Protein AF-X1VTP7-F1 (afdb_monomer)

Mean predicted aligned error: 5.57 Å

Secondary structure (DSSP, 8-state):
-HHHHHHHHHH-TT-HHHHHHHHHHHHHTT-HHHHHHHHHHHHHH-TT-HHHHHHHHHHHHHHHHHHHHT-

Organism: NCBI:txid412755

pLDDT: mean 86.01, std 12.31, range [56.34, 96.81]

Structure (mmCIF, N/CA/C/O backbone):
data_AF-X1VTP7-F1
#
_entry.id   AF-X1VTP7-F1
#
loop_
_atom_site.group_PDB
_atom_site.id
_atom_site.type_symbol
_atom_site.label_atom_id
_atom_site.label_alt_id
_atom_site.label_comp_id
_atom_site.label_asym_id
_atom_site.label_entity_id
_atom_site.label_seq_id
_atom_site.pdbx_PDB_ins_code
_atom_site.Cartn_x
_atom_site.Cartn_y
_atom_site.Cartn_z
_atom_site.occupancy
_atom_site.B_iso_or_equiv
_atom_site.auth_seq_id
_atom_site.auth_comp_id
_atom_site.auth_asym_id
_atom_site.auth_atom_id
_atom_site.pdbx_PDB_model_num
ATOM 1 N N . ALA A 1 1 ? -6.500 1.010 -15.472 1.00 64.25 1 ALA A N 1
ATOM 2 C CA . ALA A 1 1 ? -5.211 1.123 -14.751 1.00 64.25 1 ALA A CA 1
ATOM 3 C C . ALA A 1 1 ? -4.609 -0.243 -14.388 1.00 64.25 1 ALA A C 1
ATOM 5 O O . ALA A 1 1 ? -3.560 -0.568 -14.924 1.00 64.25 1 ALA A O 1
ATOM 6 N N . ILE A 1 2 ? -5.265 -1.086 -13.572 1.00 69.06 2 ILE A N 1
ATOM 7 C CA . ILE A 1 2 ? -4.712 -2.381 -13.091 1.00 69.06 2 ILE A CA 1
ATOM 8 C C . ILE A 1 2 ? -4.187 -3.286 -14.221 1.00 69.06 2 ILE A C 1
ATOM 10 O O . ILE A 1 2 ? -3.072 -3.793 -14.139 1.00 69.06 2 ILE A O 1
ATOM 14 N N . ASN A 1 3 ? -4.954 -3.457 -15.304 1.00 73.69 3 ASN A N 1
ATOM 15 C CA . ASN A 1 3 ? -4.556 -4.323 -16.425 1.00 73.69 3 ASN A CA 1
ATOM 16 C C . ASN A 1 3 ? -3.304 -3.833 -17.171 1.00 73.69 3 ASN A C 1
ATOM 18 O O . ASN A 1 3 ? -2.555 -4.653 -17.696 1.00 73.69 3 ASN A O 1
ATOM 22 N N . ILE A 1 4 ? -3.059 -2.519 -17.200 1.00 68.69 4 ILE A N 1
ATOM 23 C CA . ILE A 1 4 ? -1.874 -1.930 -17.841 1.00 68.69 4 ILE A CA 1
ATOM 24 C C . ILE A 1 4 ? -0.641 -2.258 -17.003 1.00 68.69 4 ILE A C 1
A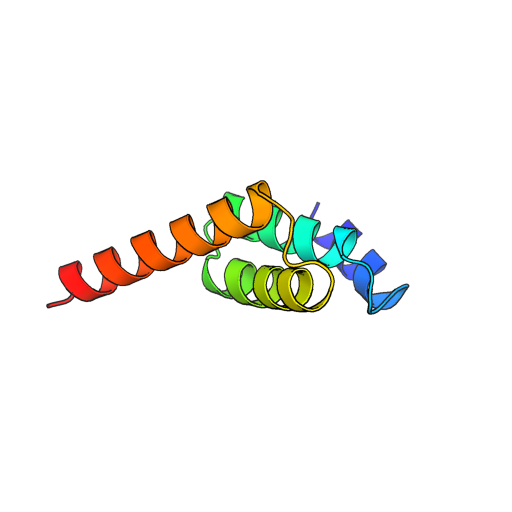TOM 26 O O . ILE A 1 4 ? 0.343 -2.774 -17.526 1.00 68.69 4 ILE A O 1
ATOM 30 N N . TYR A 1 5 ? -0.725 -2.065 -15.688 1.00 63.28 5 TYR A N 1
ATOM 31 C CA . TYR A 1 5 ? 0.402 -2.356 -14.814 1.00 63.28 5 TYR A CA 1
ATOM 32 C C . TYR A 1 5 ? 0.672 -3.856 -14.637 1.00 63.28 5 TYR A C 1
ATOM 34 O O . TYR A 1 5 ? 1.827 -4.252 -14.553 1.00 63.28 5 TYR A O 1
ATOM 42 N N . LYS A 1 6 ? -0.351 -4.725 -14.664 1.00 67.69 6 LYS A N 1
ATOM 43 C CA . LYS A 1 6 ? -0.137 -6.187 -14.685 1.00 67.69 6 LYS A CA 1
ATOM 44 C C . LYS A 1 6 ? 0.616 -6.647 -15.938 1.00 67.69 6 LYS A C 1
ATOM 46 O O . LYS A 1 6 ? 1.436 -7.558 -15.854 1.00 67.69 6 LYS A O 1
ATOM 51 N N . LYS A 1 7 ? 0.360 -6.017 -17.091 1.00 65.69 7 LYS A N 1
ATOM 52 C CA . LYS A 1 7 ? 1.147 -6.245 -18.313 1.00 65.69 7 LYS A CA 1
ATOM 53 C C . LYS A 1 7 ? 2.564 -5.686 -18.173 1.00 65.69 7 LYS A C 1
ATOM 55 O O . LYS A 1 7 ? 3.506 -6.399 -18.492 1.00 65.69 7 LYS A O 1
ATOM 60 N N . ALA A 1 8 ? 2.723 -4.480 -17.623 1.00 61.44 8 ALA A N 1
ATOM 61 C CA . ALA A 1 8 ? 4.038 -3.887 -17.366 1.00 61.44 8 ALA A CA 1
ATOM 62 C C . ALA A 1 8 ? 4.901 -4.759 -1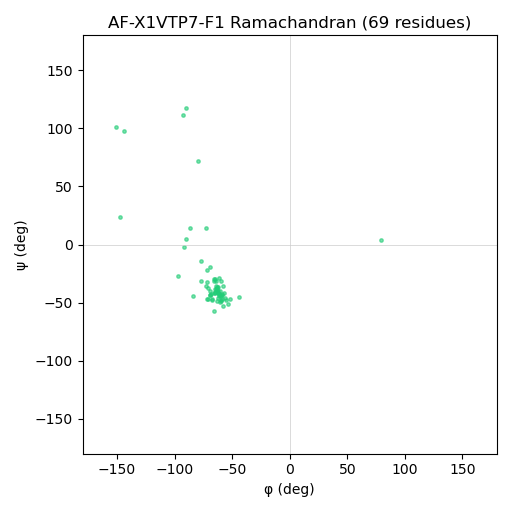6.432 1.00 61.44 8 ALA A C 1
ATOM 64 O O . ALA A 1 8 ? 6.051 -5.041 -16.756 1.00 61.44 8 ALA A O 1
ATOM 65 N N . LYS A 1 9 ? 4.317 -5.295 -15.350 1.00 60.19 9 LYS A N 1
ATOM 66 C CA . LYS A 1 9 ? 4.965 -6.231 -14.412 1.00 60.19 9 LYS A CA 1
ATOM 67 C C . LYS A 1 9 ? 5.471 -7.505 -15.098 1.00 60.19 9 LYS A C 1
ATOM 69 O O . LYS A 1 9 ? 6.534 -8.002 -14.751 1.00 60.19 9 LYS A O 1
ATOM 74 N N . LYS A 1 10 ? 4.749 -8.016 -16.106 1.00 62.53 10 LYS A N 1
ATOM 75 C CA . LYS A 1 10 ? 5.206 -9.156 -16.926 1.00 62.53 10 LYS A CA 1
ATOM 76 C C . LYS A 1 10 ? 6.357 -8.810 -17.877 1.00 62.53 10 LYS A C 1
A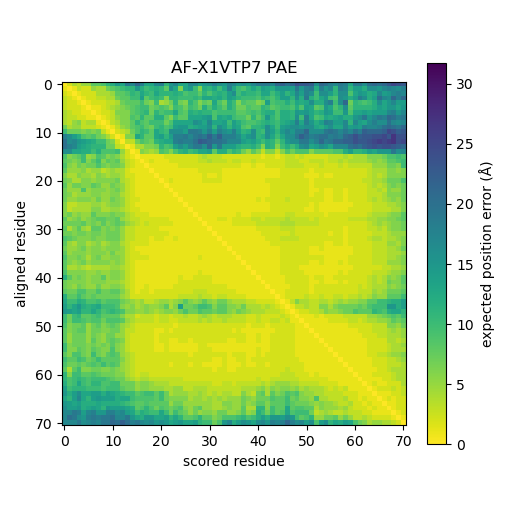TOM 78 O O . LYS A 1 10 ? 7.0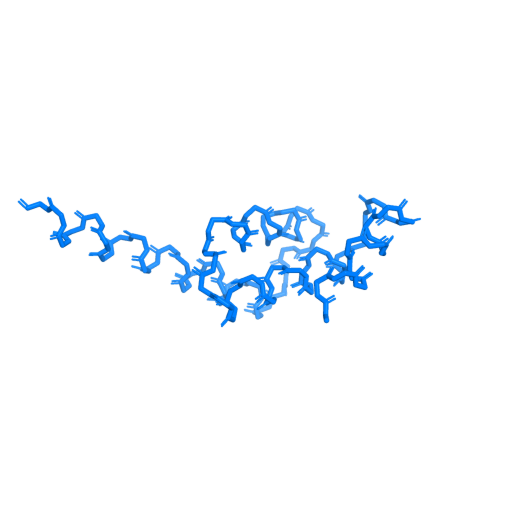51 -9.719 -18.312 1.00 62.53 10 LYS A O 1
ATOM 83 N N . MET A 1 11 ? 6.536 -7.536 -18.225 1.00 57.41 11 MET A N 1
ATOM 84 C CA . MET A 1 11 ? 7.555 -7.088 -19.183 1.00 57.41 11 MET A CA 1
ATOM 85 C C . MET A 1 11 ? 8.836 -6.586 -18.507 1.00 57.41 11 MET A C 1
ATOM 87 O O . MET A 1 11 ? 9.902 -6.669 -19.108 1.00 57.41 11 MET A O 1
ATOM 91 N N . LYS A 1 12 ? 8.752 -6.088 -17.267 1.00 56.34 12 LYS A N 1
ATOM 92 C CA . LYS A 1 12 ? 9.898 -5.693 -16.438 1.00 56.34 12 LYS A CA 1
ATOM 93 C C . LYS A 1 12 ? 9.603 -6.035 -14.978 1.00 56.34 12 LYS A C 1
ATOM 95 O O . LYS A 1 12 ? 8.941 -5.272 -14.282 1.00 56.34 12 LYS A O 1
ATOM 100 N N . SER A 1 13 ? 10.103 -7.174 -14.509 1.00 57.78 13 SER A N 1
ATOM 101 C CA . SER A 1 13 ? 9.877 -7.692 -13.150 1.00 57.78 13 SER A CA 1
ATOM 102 C C . SER A 1 13 ? 10.619 -6.931 -12.036 1.00 57.78 13 SER A C 1
ATOM 104 O O . SER A 1 13 ? 10.733 -7.452 -10.935 1.00 57.78 13 SER A O 1
ATOM 106 N N . GLY A 1 14 ? 11.148 -5.734 -12.307 1.00 63.97 14 GLY A N 1
ATOM 107 C CA . GLY A 1 14 ? 11.961 -4.951 -11.366 1.00 63.97 14 GLY A CA 1
ATOM 108 C C . GLY A 1 14 ? 11.798 -3.439 -11.525 1.00 63.97 14 GLY A C 1
ATOM 109 O O . GLY A 1 14 ? 12.710 -2.684 -11.211 1.00 63.97 14 GLY A O 1
ATOM 110 N N . ASP A 1 15 ? 10.669 -2.983 -12.074 1.00 81.00 15 ASP A N 1
ATOM 111 C CA . ASP A 1 15 ? 10.390 -1.554 -12.226 1.00 81.00 15 ASP A CA 1
ATOM 112 C C . ASP A 1 15 ? 9.613 -1.031 -11.008 1.00 81.00 15 ASP A C 1
ATOM 114 O O . ASP A 1 15 ? 8.434 -1.361 -10.824 1.00 81.00 15 ASP A O 1
ATOM 118 N N . PHE A 1 16 ? 10.269 -0.185 -10.202 1.00 88.75 16 PHE A N 1
ATOM 119 C CA . PHE A 1 16 ? 9.658 0.552 -9.091 1.00 88.75 16 PHE A CA 1
ATOM 120 C C . PHE A 1 16 ? 8.311 1.161 -9.492 1.00 88.75 16 PHE A C 1
ATOM 122 O O . PHE A 1 16 ? 7.325 1.025 -8.772 1.00 88.75 16 PHE A O 1
ATOM 129 N N . GLY A 1 17 ? 8.237 1.792 -10.670 1.00 88.06 17 GLY A N 1
ATOM 130 C CA . GLY A 1 17 ? 7.042 2.493 -11.129 1.00 88.06 17 GLY A CA 1
ATOM 131 C C . GLY A 1 17 ? 5.855 1.565 -11.386 1.00 88.06 17 GLY A C 1
ATOM 132 O O . GLY A 1 17 ? 4.706 1.959 -11.171 1.00 88.06 17 GLY A O 1
ATOM 133 N N . ALA A 1 18 ? 6.107 0.321 -11.802 1.00 89.25 18 ALA A N 1
ATOM 134 C CA . ALA A 1 18 ? 5.054 -0.663 -12.037 1.00 89.25 18 ALA A CA 1
ATOM 135 C C . ALA A 1 18 ? 4.443 -1.158 -10.718 1.00 89.25 18 ALA A C 1
ATOM 137 O O . ALA A 1 18 ? 3.216 -1.179 -10.579 1.00 89.25 18 ALA A O 1
ATOM 138 N N . HIS A 1 19 ? 5.293 -1.505 -9.749 1.00 91.50 19 HIS A N 1
ATOM 139 C CA . HIS A 1 19 ? 4.876 -1.952 -8.419 1.00 91.50 19 HIS A CA 1
ATOM 140 C C . HIS A 1 19 ? 4.218 -0.822 -7.624 1.00 91.50 19 HIS A C 1
ATOM 142 O O . HIS A 1 19 ? 3.092 -0.969 -7.148 1.00 91.50 19 HIS A O 1
ATOM 148 N N . PHE A 1 20 ? 4.834 0.360 -7.606 1.00 94.25 20 PHE A N 1
ATOM 149 C CA . PHE A 1 20 ? 4.269 1.549 -6.976 1.00 94.25 20 PHE A CA 1
ATOM 150 C C . PHE A 1 20 ? 2.925 1.950 -7.604 1.00 94.25 20 PHE A C 1
ATOM 152 O O . PHE A 1 20 ? 1.953 2.227 -6.900 1.00 94.25 20 PHE A O 1
ATOM 159 N N . GLY A 1 21 ? 2.823 1.913 -8.936 1.00 92.44 21 GLY A N 1
ATOM 160 C CA . GLY A 1 21 ? 1.583 2.183 -9.659 1.00 92.44 21 GLY A CA 1
ATOM 161 C C . GLY A 1 21 ? 0.461 1.199 -9.320 1.00 92.44 21 GLY A C 1
ATOM 162 O O . GLY A 1 21 ? -0.671 1.625 -9.080 1.00 92.44 21 GLY A O 1
ATOM 163 N N . LEU A 1 22 ? 0.758 -0.105 -9.248 1.00 92.94 22 LEU A N 1
ATOM 164 C CA . LEU A 1 22 ? -0.210 -1.117 -8.804 1.00 92.94 22 LEU A CA 1
ATOM 165 C C . LEU A 1 22 ? -0.639 -0.891 -7.363 1.00 92.94 22 LEU A C 1
ATOM 167 O O . LEU A 1 22 ? -1.841 -0.865 -7.103 1.00 92.94 22 LEU A O 1
ATOM 171 N N . GLY A 1 23 ? 0.323 -0.686 -6.464 1.00 95.12 23 GLY A N 1
ATOM 172 C CA . GLY A 1 23 ? 0.079 -0.410 -5.055 1.00 95.12 23 GLY A CA 1
ATOM 173 C C . GLY A 1 23 ? -0.881 0.762 -4.870 1.00 95.12 23 GLY A C 1
ATOM 174 O O . GLY A 1 23 ? -1.943 0.611 -4.274 1.00 95.12 23 GLY A O 1
ATOM 175 N N . ARG A 1 24 ? -0.604 1.900 -5.516 1.00 95.44 24 ARG A N 1
ATOM 176 C CA . ARG A 1 24 ? -1.492 3.078 -5.509 1.00 95.44 24 ARG A CA 1
ATOM 177 C C . ARG A 1 24 ? -2.897 2.782 -6.017 1.00 95.44 24 ARG A C 1
ATOM 179 O O . ARG A 1 24 ? -3.872 3.302 -5.477 1.00 95.44 24 ARG A O 1
ATOM 186 N N . VAL A 1 25 ? -3.022 1.995 -7.084 1.00 95.56 25 VAL A N 1
ATOM 187 C CA . VAL A 1 25 ? -4.337 1.661 -7.643 1.00 95.56 25 VAL A CA 1
ATOM 188 C C . VAL A 1 25 ? -5.106 0.740 -6.700 1.00 95.56 25 VAL A C 1
ATOM 190 O O . VAL A 1 25 ? -6.287 0.989 -6.472 1.00 95.56 25 VAL A O 1
ATOM 193 N N . TYR A 1 26 ? -4.455 -0.274 -6.124 1.00 95.69 26 TYR A N 1
ATOM 194 C CA . TYR A 1 26 ? -5.068 -1.154 -5.129 1.00 95.69 26 TYR A CA 1
ATOM 195 C C . TYR A 1 26 ? -5.484 -0.390 -3.868 1.00 95.69 26 TYR A C 1
ATOM 197 O O . TYR A 1 26 ? -6.612 -0.566 -3.413 1.00 95.69 26 TYR A O 1
ATOM 205 N N . TYR A 1 27 ? -4.646 0.534 -3.385 1.00 95.50 27 TYR A N 1
ATOM 206 C CA . TYR A 1 27 ? -4.980 1.436 -2.281 1.00 95.50 27 TYR A CA 1
ATOM 207 C C . TYR A 1 27 ? -6.263 2.226 -2.566 1.00 95.50 27 TYR A C 1
ATOM 209 O O . TYR A 1 27 ? -7.179 2.256 -1.746 1.00 95.50 27 TYR A O 1
ATOM 217 N N . LYS A 1 28 ? -6.368 2.819 -3.764 1.00 93.94 28 LYS A N 1
ATOM 218 C CA . LYS A 1 28 ? -7.534 3.617 -4.176 1.00 93.94 28 LYS A CA 1
ATOM 219 C C . LYS A 1 28 ? -8.829 2.815 -4.271 1.00 93.94 28 LYS A C 1
ATOM 221 O O . LYS A 1 28 ? -9.889 3.382 -4.035 1.00 93.94 28 LYS A O 1
ATOM 226 N N . ILE A 1 29 ? -8.761 1.530 -4.623 1.00 94.19 29 ILE A N 1
ATOM 227 C CA . ILE A 1 29 ? -9.948 0.660 -4.679 1.00 94.19 29 ILE A CA 1
ATOM 228 C C . ILE A 1 29 ? -10.230 -0.060 -3.351 1.00 94.19 29 ILE A C 1
ATOM 230 O O . ILE A 1 29 ? -11.131 -0.890 -3.296 1.00 94.19 29 ILE A O 1
ATOM 234 N N . GLY A 1 30 ? -9.462 0.232 -2.295 1.00 92.69 30 GLY A N 1
ATOM 235 C CA . GLY A 1 30 ? -9.646 -0.339 -0.960 1.00 92.69 30 GLY A CA 1
ATOM 236 C C . GLY A 1 30 ? -9.090 -1.753 -0.771 1.00 92.69 30 GLY A C 1
ATOM 237 O O . GLY A 1 30 ? -9.230 -2.312 0.314 1.00 92.69 30 GLY A O 1
ATOM 238 N N . ASP A 1 31 ? -8.420 -2.333 -1.772 1.00 95.25 31 ASP A N 1
ATOM 239 C CA . ASP A 1 31 ? -7.751 -3.634 -1.635 1.00 95.25 31 ASP A CA 1
ATOM 240 C C . ASP A 1 31 ? -6.400 -3.443 -0.928 1.00 95.25 31 ASP A C 1
ATOM 242 O O . ASP A 1 31 ? -5.327 -3.487 -1.536 1.00 95.25 31 ASP A O 1
ATOM 246 N N . LEU A 1 32 ? -6.461 -3.161 0.379 1.00 94.25 32 LEU A N 1
ATOM 247 C CA . LEU A 1 32 ? -5.291 -2.817 1.193 1.00 94.25 32 LEU A CA 1
ATOM 248 C C . LEU A 1 32 ? -4.267 -3.954 1.247 1.00 94.25 32 LEU A C 1
ATOM 250 O O . LEU A 1 32 ? -3.075 -3.685 1.361 1.00 94.25 32 LEU A O 1
ATOM 254 N N . LYS A 1 33 ? -4.713 -5.210 1.120 1.00 94.31 33 LYS A N 1
ATOM 255 C CA . LYS A 1 33 ? -3.828 -6.377 1.088 1.00 94.31 33 LYS A CA 1
ATOM 256 C C . LYS A 1 33 ? -2.955 -6.360 -0.166 1.00 94.31 33 LYS A C 1
ATOM 258 O O . LYS A 1 33 ? -1.738 -6.304 -0.046 1.00 94.31 33 LYS A O 1
ATOM 263 N N . LYS A 1 34 ? -3.560 -6.314 -1.360 1.00 94.25 34 LYS A N 1
ATOM 264 C CA . LYS A 1 34 ? -2.779 -6.252 -2.610 1.00 94.25 34 LYS A CA 1
ATOM 265 C C . LYS A 1 34 ? -1.996 -4.954 -2.743 1.00 94.25 34 LYS A C 1
ATOM 267 O O . LYS A 1 34 ? -0.948 -4.932 -3.380 1.00 94.25 34 LYS A O 1
ATOM 272 N N . SER A 1 35 ? -2.509 -3.870 -2.162 1.00 96.25 35 SER A N 1
ATOM 273 C CA . SER A 1 35 ? -1.768 -2.619 -2.072 1.00 96.25 35 SER A CA 1
ATOM 274 C C . SER A 1 35 ? -0.475 -2.804 -1.291 1.00 96.25 35 SER A C 1
ATOM 276 O O . SER A 1 35 ? 0.569 -2.389 -1.775 1.00 96.25 35 SER A O 1
ATOM 278 N N . LEU A 1 36 ? -0.544 -3.414 -0.107 1.00 96.12 36 LEU A N 1
ATOM 279 C CA . LEU A 1 36 ? 0.622 -3.654 0.733 1.00 96.12 36 LEU A CA 1
ATOM 280 C C . LEU A 1 36 ? 1.649 -4.523 0.003 1.00 96.12 36 LEU A C 1
ATOM 282 O O . LEU A 1 36 ? 2.805 -4.129 -0.082 1.00 96.12 36 LEU A O 1
ATOM 286 N N . ASP A 1 37 ? 1.208 -5.629 -0.600 1.00 94.88 37 ASP A N 1
ATOM 287 C CA . ASP A 1 37 ? 2.092 -6.558 -1.314 1.00 94.88 37 ASP A CA 1
ATOM 288 C C . ASP A 1 37 ? 2.894 -5.859 -2.431 1.00 94.88 37 ASP A C 1
ATOM 290 O O . ASP A 1 37 ? 4.100 -6.049 -2.551 1.00 94.88 37 ASP A O 1
ATOM 294 N N . GLU A 1 38 ? 2.249 -5.022 -3.253 1.00 95.00 38 GLU A N 1
ATOM 295 C CA . GLU A 1 38 ? 2.939 -4.334 -4.354 1.00 95.00 38 GLU A CA 1
ATOM 296 C C . GLU A 1 38 ? 3.788 -3.146 -3.870 1.00 95.00 38 GLU A C 1
ATOM 298 O O . GLU A 1 38 ? 4.823 -2.858 -4.466 1.00 95.00 38 GLU A O 1
ATOM 303 N N . LEU A 1 39 ? 3.384 -2.457 -2.796 1.00 95.31 39 LEU A N 1
ATOM 304 C CA . LEU A 1 39 ? 4.169 -1.357 -2.226 1.00 95.31 39 LEU A CA 1
ATOM 305 C C . LEU A 1 39 ? 5.424 -1.860 -1.500 1.00 95.31 39 LEU A C 1
ATOM 307 O O . LEU A 1 39 ? 6.459 -1.218 -1.623 1.00 95.31 39 LEU A O 1
ATOM 311 N N . LEU A 1 40 ? 5.379 -3.013 -0.825 1.00 94.56 40 LEU A N 1
ATOM 312 C CA . LEU A 1 40 ? 6.567 -3.613 -0.201 1.00 94.56 40 LEU A CA 1
ATOM 313 C C . LEU A 1 40 ? 7.630 -3.980 -1.246 1.00 94.56 40 LEU A C 1
ATOM 315 O O . LEU A 1 40 ? 8.806 -3.691 -1.059 1.00 94.56 40 LEU A O 1
ATOM 319 N N . ILE A 1 41 ? 7.222 -4.507 -2.404 1.00 92.38 41 ILE A N 1
ATOM 320 C CA . ILE A 1 41 ? 8.164 -4.756 -3.509 1.00 92.38 41 ILE A CA 1
ATOM 321 C C . ILE A 1 41 ? 8.739 -3.434 -4.044 1.00 92.38 41 ILE A C 1
ATOM 323 O O . ILE A 1 41 ? 9.919 -3.350 -4.377 1.00 92.38 41 ILE A O 1
ATOM 327 N N . ALA A 1 42 ? 7.926 -2.375 -4.132 1.00 93.00 42 ALA A N 1
ATOM 328 C CA . ALA A 1 42 ? 8.428 -1.057 -4.522 1.00 93.00 42 ALA A CA 1
ATOM 329 C C . ALA A 1 42 ? 9.435 -0.499 -3.496 1.00 93.00 42 ALA A C 1
ATOM 331 O O . ALA A 1 42 ? 10.414 0.129 -3.893 1.00 93.00 42 ALA A O 1
ATOM 332 N N . GLU A 1 43 ? 9.230 -0.756 -2.204 1.00 94.38 43 GLU A N 1
ATOM 333 C CA . GLU A 1 43 ? 10.140 -0.363 -1.123 1.00 94.38 43 GLU A CA 1
ATOM 334 C C . GLU A 1 43 ? 11.495 -1.066 -1.213 1.00 94.38 43 GLU A C 1
ATOM 336 O O . GLU A 1 43 ? 12.522 -0.403 -1.072 1.00 94.38 43 GLU A O 1
ATOM 341 N N . GLU A 1 44 ? 11.508 -2.362 -1.534 1.00 91.44 44 GLU A N 1
ATOM 342 C CA . GLU A 1 44 ? 12.744 -3.121 -1.768 1.00 91.44 44 GLU A CA 1
ATOM 343 C C . GLU A 1 44 ? 13.579 -2.542 -2.924 1.00 91.44 44 GLU A C 1
ATOM 345 O O . GLU A 1 44 ? 14.807 -2.613 -2.899 1.00 91.44 44 GLU A O 1
ATOM 350 N N . ILE A 1 45 ? 12.930 -1.945 -3.933 1.00 88.75 45 ILE A N 1
ATOM 351 C CA . ILE A 1 45 ? 13.605 -1.335 -5.089 1.00 88.75 45 ILE A CA 1
ATOM 352 C C . ILE A 1 45 ? 14.065 0.097 -4.777 1.00 88.75 45 ILE A C 1
ATOM 354 O O . ILE A 1 45 ? 15.169 0.493 -5.153 1.00 88.75 45 ILE A O 1
ATOM 358 N N . ASN A 1 46 ? 13.212 0.904 -4.141 1.00 84.31 46 ASN A N 1
ATOM 359 C CA . ASN A 1 46 ? 13.534 2.273 -3.748 1.00 84.31 46 ASN A CA 1
ATOM 360 C C . ASN A 1 46 ? 12.745 2.693 -2.502 1.00 84.31 46 ASN A C 1
ATOM 362 O O . ASN A 1 46 ? 11.591 3.122 -2.579 1.00 84.31 46 ASN A O 1
ATOM 366 N N . SER A 1 47 ? 13.424 2.663 -1.362 1.00 81.94 47 SER A N 1
ATOM 367 C CA . SER A 1 47 ? 12.870 3.028 -0.059 1.00 81.94 47 SER A CA 1
ATOM 368 C C . SER A 1 47 ? 12.745 4.540 0.176 1.00 81.94 47 SER A C 1
ATOM 370 O O . SER A 1 47 ? 12.014 4.956 1.074 1.00 81.94 47 SER A O 1
ATOM 372 N N . ASN A 1 48 ? 13.380 5.384 -0.648 1.00 88.69 48 ASN A N 1
ATOM 373 C CA . ASN A 1 48 ? 13.458 6.839 -0.442 1.00 88.69 48 ASN A CA 1
ATOM 374 C C . ASN A 1 48 ? 12.270 7.628 -1.031 1.00 88.69 48 ASN A C 1
ATOM 376 O O . ASN A 1 48 ? 12.337 8.851 -1.177 1.00 88.69 48 ASN A O 1
ATOM 380 N N . ASN A 1 49 ? 11.174 6.963 -1.400 1.00 91.62 49 ASN A N 1
ATOM 381 C CA . ASN A 1 49 ? 9.994 7.634 -1.939 1.00 91.62 49 ASN A CA 1
ATOM 382 C C . ASN A 1 49 ? 9.009 8.032 -0.822 1.00 91.62 49 ASN A C 1
ATOM 384 O O . ASN A 1 49 ? 8.440 7.180 -0.144 1.00 91.62 49 ASN A O 1
ATOM 388 N N . TYR A 1 50 ? 8.763 9.335 -0.660 1.00 93.19 50 TYR A N 1
ATOM 389 C CA . TYR A 1 50 ? 7.881 9.850 0.396 1.00 93.19 50 TYR A CA 1
ATOM 390 C C . TYR A 1 50 ? 6.419 9.387 0.247 1.00 93.19 50 TYR A C 1
ATOM 392 O O . TYR A 1 50 ? 5.757 9.098 1.242 1.00 93.19 50 TYR A O 1
ATOM 400 N N . GLU A 1 51 ? 5.904 9.305 -0.986 1.00 94.62 51 GLU A N 1
ATOM 401 C CA . GLU A 1 51 ? 4.516 8.906 -1.249 1.00 94.62 51 GLU A CA 1
ATOM 402 C C . GLU A 1 51 ? 4.330 7.410 -0.958 1.00 94.62 51 GLU A C 1
ATOM 404 O O . GLU A 1 51 ? 3.311 7.014 -0.396 1.00 94.62 51 GLU A O 1
ATOM 409 N N . LEU A 1 52 ? 5.331 6.581 -1.265 1.00 95.50 52 LEU A N 1
ATOM 410 C CA . LEU A 1 52 ? 5.370 5.172 -0.880 1.00 95.50 52 LEU A CA 1
ATOM 411 C C . LEU A 1 52 ? 5.276 5.004 0.640 1.00 95.50 52 LEU A C 1
ATOM 413 O O . LEU A 1 52 ? 4.386 4.298 1.112 1.00 95.50 52 LEU A O 1
ATOM 417 N N . GLN A 1 53 ? 6.140 5.690 1.393 1.00 96.00 53 GLN A N 1
ATOM 418 C CA . GLN A 1 53 ? 6.144 5.623 2.857 1.00 96.00 53 GLN A CA 1
ATOM 419 C C . GLN A 1 53 ? 4.816 6.110 3.455 1.00 96.00 53 GLN A C 1
ATOM 421 O O . GLN A 1 53 ? 4.263 5.484 4.360 1.00 96.00 53 GLN A O 1
ATOM 426 N N . TYR A 1 54 ? 4.237 7.175 2.893 1.00 96.50 54 TYR A N 1
ATOM 427 C CA . TYR A 1 54 ? 2.911 7.656 3.279 1.00 96.50 54 TYR A CA 1
ATOM 428 C C . TYR A 1 54 ? 1.811 6.602 3.065 1.00 96.50 54 TYR A C 1
ATOM 430 O O . TYR A 1 54 ? 0.951 6.407 3.931 1.00 96.50 54 TYR A O 1
ATOM 438 N N . LEU A 1 55 ? 1.822 5.906 1.924 1.00 96.81 55 LEU A N 1
ATOM 439 C CA . LEU A 1 55 ? 0.833 4.871 1.619 1.00 96.81 55 LEU A CA 1
ATOM 440 C C . LEU A 1 55 ? 0.996 3.645 2.520 1.00 96.81 55 LEU A C 1
ATOM 442 O O . LEU A 1 55 ? -0.006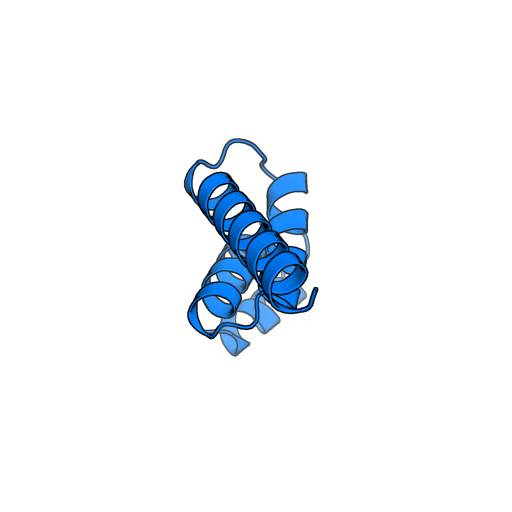 3.149 3.033 1.00 96.81 55 LEU A O 1
ATOM 446 N N . LEU A 1 56 ? 2.229 3.192 2.762 1.00 96.81 56 LEU A N 1
ATOM 447 C CA . LEU A 1 56 ? 2.513 2.097 3.694 1.00 96.81 56 LEU A CA 1
ATOM 448 C C 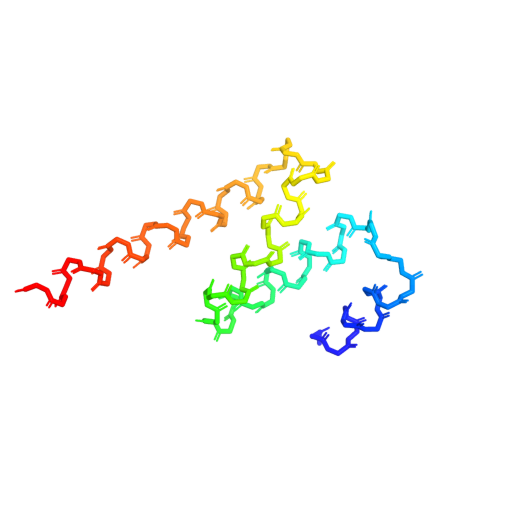. LEU A 1 56 ? 2.036 2.441 5.110 1.00 96.81 56 LEU A C 1
ATOM 450 O O . LEU A 1 56 ? 1.273 1.676 5.702 1.00 96.81 56 LEU A O 1
ATOM 454 N N . GLY A 1 57 ? 2.381 3.628 5.617 1.00 96.50 57 GLY A N 1
ATOM 455 C CA . GLY A 1 57 ? 1.915 4.108 6.919 1.00 96.50 57 GLY A CA 1
ATOM 456 C C . GLY A 1 57 ? 0.388 4.181 7.011 1.00 96.50 57 GLY A C 1
ATOM 457 O O . GLY A 1 57 ? -0.204 3.717 7.985 1.00 96.50 57 GLY A O 1
ATOM 458 N N . SER A 1 58 ? -0.272 4.677 5.962 1.00 96.56 58 SER A N 1
ATOM 459 C CA . SER A 1 58 ? -1.738 4.741 5.899 1.00 96.56 58 SER A CA 1
ATOM 460 C C . SER A 1 58 ? -2.389 3.355 5.929 1.00 96.56 58 SER A C 1
ATOM 462 O O . SER A 1 58 ? -3.439 3.177 6.549 1.00 96.56 58 SER A O 1
ATOM 464 N N . ILE A 1 59 ? -1.780 2.364 5.272 1.00 96.19 59 ILE A N 1
ATOM 465 C CA . ILE A 1 59 ? -2.252 0.975 5.294 1.00 96.19 59 ILE A CA 1
ATOM 466 C C . ILE A 1 59 ? -2.089 0.384 6.695 1.00 96.19 59 ILE A C 1
ATOM 468 O O . ILE A 1 59 ? -3.049 -0.187 7.213 1.00 96.19 59 ILE A O 1
ATOM 472 N N . TYR A 1 60 ? -0.923 0.541 7.326 1.00 94.19 60 TYR A N 1
ATOM 473 C CA . TYR A 1 60 ? -0.689 0.023 8.676 1.00 94.19 60 TYR A CA 1
ATOM 474 C C . TYR A 1 60 ? -1.623 0.653 9.710 1.00 94.19 60 TYR A C 1
ATOM 476 O O . TYR A 1 60 ? -2.208 -0.068 10.515 1.00 94.19 60 TYR A O 1
ATOM 484 N N . TYR A 1 61 ? -1.854 1.964 9.627 1.00 94.06 61 TYR A N 1
ATOM 485 C CA . TYR A 1 61 ? -2.810 2.655 10.490 1.00 94.06 61 TYR A CA 1
ATOM 486 C C . TYR A 1 61 ? -4.230 2.086 10.346 1.00 94.06 61 TYR A C 1
ATOM 488 O O . TYR A 1 61 ? -4.881 1.759 11.337 1.00 94.06 61 TYR A O 1
ATOM 496 N N . LYS A 1 62 ? -4.699 1.888 9.106 1.00 91.75 62 LYS A N 1
ATOM 497 C CA . LYS A 1 62 ? -6.017 1.286 8.841 1.00 91.75 62 LYS A CA 1
ATOM 498 C C . LYS A 1 62 ? -6.112 -0.155 9.341 1.00 91.75 62 LYS A C 1
ATOM 500 O O . LYS A 1 62 ? -7.154 -0.526 9.867 1.00 91.75 62 LYS A O 1
ATOM 505 N N . LYS A 1 63 ? -5.054 -0.960 9.190 1.00 89.19 63 LYS A N 1
ATOM 506 C CA . LYS A 1 63 ? -5.019 -2.335 9.713 1.00 89.19 63 LYS A CA 1
ATOM 507 C C . LYS A 1 63 ? -5.138 -2.358 11.236 1.00 89.19 63 LYS A C 1
ATOM 509 O O . LYS A 1 63 ? -5.972 -3.096 11.742 1.00 89.19 63 LYS A O 1
ATOM 514 N N . ASN A 1 64 ? -4.387 -1.508 11.938 1.00 90.62 64 ASN A N 1
ATOM 515 C CA . ASN A 1 64 ? -4.452 -1.424 13.397 1.00 90.62 64 ASN A CA 1
ATOM 516 C C . ASN A 1 64 ? -5.852 -1.021 13.891 1.00 90.62 64 ASN A C 1
ATOM 518 O O . ASN A 1 64 ? -6.370 -1.628 14.818 1.00 90.62 64 ASN A O 1
ATOM 522 N N . LEU A 1 65 ? -6.502 -0.053 13.233 1.00 85.38 65 LEU A N 1
ATOM 523 C CA . LEU A 1 65 ? -7.879 0.333 13.569 1.00 85.38 65 LEU A CA 1
ATOM 524 C C . LEU A 1 65 ? -8.893 -0.797 13.351 1.00 85.38 65 LEU A C 1
ATOM 526 O O . LEU A 1 65 ? -9.849 -0.915 14.109 1.00 85.38 65 LEU A O 1
ATOM 530 N N . LEU A 1 66 ? -8.714 -1.614 12.309 1.00 82.44 66 LEU A N 1
ATOM 531 C CA . LEU A 1 66 ? -9.579 -2.771 12.067 1.00 82.44 66 LEU A CA 1
ATOM 532 C C . LEU A 1 66 ? -9.370 -3.857 13.127 1.00 82.44 66 LEU A C 1
ATOM 534 O O . LEU A 1 66 ? -10.343 -4.455 13.570 1.00 82.44 66 LEU A O 1
ATOM 538 N N . GLU A 1 67 ? -8.125 -4.100 13.538 1.00 85.19 67 GLU A N 1
ATOM 539 C CA . GLU A 1 67 ? -7.806 -5.040 14.619 1.00 85.19 67 GLU A CA 1
ATOM 540 C C . GLU A 1 67 ? -8.375 -4.566 15.964 1.00 85.19 67 GLU A C 1
ATOM 542 O O . GLU A 1 67 ? -8.943 -5.368 16.700 1.00 85.19 67 GLU A O 1
ATOM 547 N N . GLU A 1 68 ? -8.296 -3.265 16.256 1.00 82.00 68 GLU A N 1
ATOM 548 C CA . GLU A 1 68 ? -8.891 -2.661 17.451 1.00 82.00 68 GLU A CA 1
ATOM 549 C C . GLU A 1 68 ? -10.426 -2.722 17.433 1.00 82.00 68 GLU A C 1
ATOM 551 O O . GLU A 1 68 ? -11.030 -3.054 18.447 1.00 82.00 68 GLU A O 1
ATOM 556 N N . ALA A 1 69 ? -11.066 -2.468 16.286 1.00 79.19 69 ALA A N 1
ATOM 557 C CA . ALA A 1 69 ? -12.526 -2.501 16.149 1.00 79.19 69 ALA A CA 1
ATOM 558 C C . ALA A 1 69 ? -13.140 -3.910 16.250 1.00 79.19 69 ALA A C 1
ATOM 560 O O . ALA A 1 69 ? -14.345 -4.036 16.459 1.00 79.19 69 ALA A O 1
ATOM 561 N N . LEU A 1 70 ? -12.340 -4.960 16.046 1.00 78.81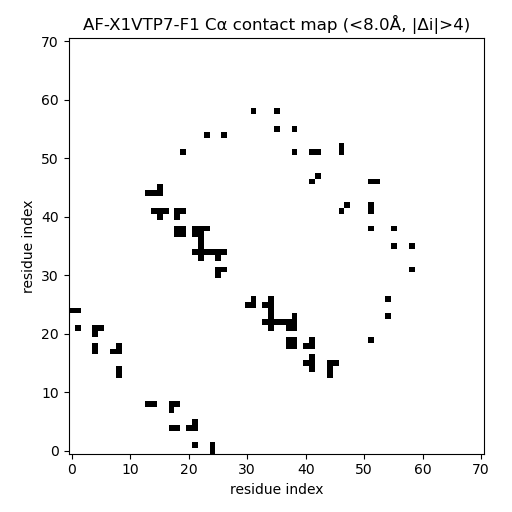 70 LEU A N 1
ATOM 562 C CA . LEU A 1 70 ? -12.770 -6.360 16.141 1.00 78.81 70 LEU A CA 1
ATOM 563 C C . LEU A 1 70 ? -12.565 -6.967 17.537 1.00 78.81 70 LEU A C 1
ATOM 565 O O . LEU A 1 70 ? -12.900 -8.137 17.735 1.00 78.81 70 LEU A O 1
ATOM 569 N N . LYS A 1 71 ? -11.994 -6.205 18.471 1.00 70.19 71 LYS A N 1
ATOM 570 C CA . LYS A 1 71 ? -11.778 -6.606 19.861 1.00 70.19 71 LYS A CA 1
ATOM 571 C C . LYS A 1 71 ? -12.984 -6.263 20.731 1.00 70.19 71 LYS A C 1
ATOM 573 O O . LYS A 1 71 ? -13.278 -7.086 21.626 1.00 70.19 71 LYS A O 1
#

Solvent-accessible surface area (backbone atoms only — not comparable to full-atom values): 3909 Å² total; per-residue (Å²): 112,68,72,59,32,56,52,44,39,75,74,42,88,81,45,44,66,37,28,40,52,42,10,56,52,26,46,75,73,63,42,52,66,63,11,48,60,28,35,53,56,17,37,77,72,51,70,89,42,69,67,59,53,51,50,54,52,53,48,53,53,53,51,52,53,52,58,5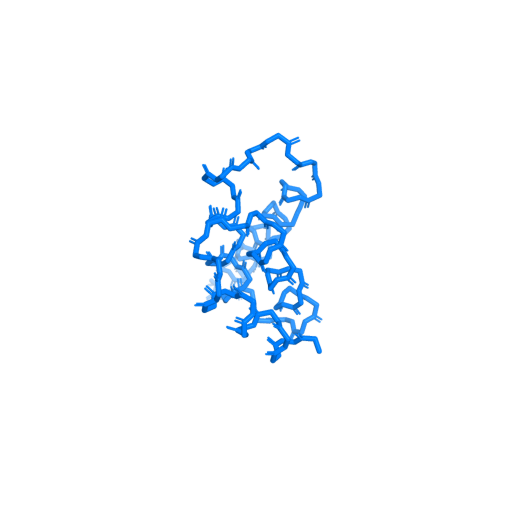9,76,73,106

Radius of gyration: 12.67 Å; Cα contacts (8 Å, |Δi|>4): 60; chains: 1; bounding box: 26×1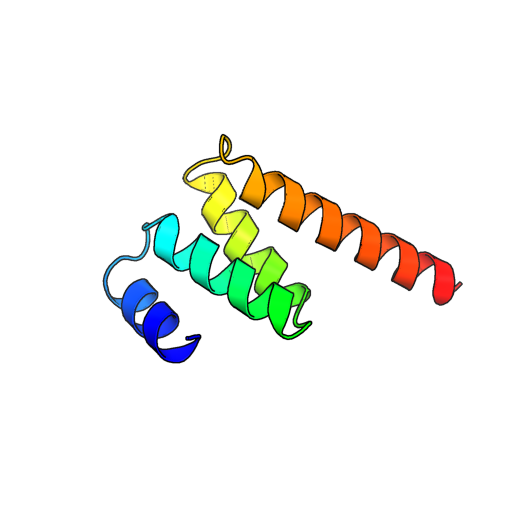9×39 Å

InterPro domains:
  IPR011990 Tetratricopeptide-like helical domain superfamily [G3DSA:1.25.40.10] (1-71)
  IPR011990 Tetratricopeptide-like helical domain superfamily [SSF48452] (1-71)

Foldseek 3Di:
DQVVLVVVCVVDVQDLCSLCVNLVVCVVVVVLVSNLVSLVSSCVNPVPDPVSVVSNVVSVVVVVVVVVVVD

Nearest PDB structures (foldseek):
  1na0-assembly2_B  TM=9.606E-01  e=2.406E-03  unidentified
  6v8e-assembly1_A  TM=9.561E-01  e=2.140E-03  synthetic construct
  6v8e-assembly2_F  TM=9.547E-01  e=3.222E-03  synthetic construct
  8ump-assembly1_A  TM=9.510E-01  e=9.219E-03  synthetic construct
  8a5y-assembly1_K  TM=9.497E-01  e=3.745E-02  Saccharomyces cerevisiae

Sequence (71 aa):
AINIYKKAKKMKSGDFGAHFGLGRVYYKIGDLKKSLDELLIAEEINSNNYELQYLLGSIYYKKNLLEEALK